Protein AF-Q1HPA5-F1 (afdb_monomer_lite)

Radius of gyration: 15.43 Å; chains: 1; bounding box: 39×31×42 Å

Structure (mmCIF, N/CA/C/O backbone):
data_AF-Q1HPA5-F1
#
_entry.id   AF-Q1HPA5-F1
#
loop_
_atom_site.group_PDB
_atom_site.id
_atom_site.type_symbol
_atom_site.label_atom_id
_atom_site.label_alt_id
_atom_site.label_comp_id
_atom_site.label_asym_id
_atom_site.label_entity_id
_atom_site.label_seq_id
_atom_site.pdbx_PDB_ins_code
_atom_site.Cartn_x
_atom_site.Cartn_y
_atom_site.Cartn_z
_atom_site.occupancy
_atom_site.B_iso_or_equiv
_atom_site.auth_seq_id
_atom_site.auth_comp_id
_atom_site.auth_asym_id
_atom_site.auth_atom_id
_atom_site.pdbx_PDB_model_num
ATOM 1 N N . ARG A 1 1 ? -2.670 19.928 2.138 1.00 45.66 1 ARG A N 1
ATOM 2 C CA . ARG A 1 1 ? -3.578 19.464 3.221 1.00 45.66 1 ARG A CA 1
ATOM 3 C C . ARG A 1 1 ? -5.074 19.548 2.872 1.00 45.66 1 ARG A C 1
ATOM 5 O O . ARG A 1 1 ? -5.799 18.721 3.392 1.00 45.66 1 ARG A O 1
ATOM 12 N N . PHE A 1 2 ? -5.539 20.448 1.990 1.00 44.12 2 PHE A N 1
ATOM 13 C CA . PHE A 1 2 ? -6.972 20.552 1.629 1.00 44.12 2 PHE A CA 1
ATOM 14 C C . PHE A 1 2 ? -7.474 19.549 0.572 1.00 44.12 2 PHE A C 1
ATOM 16 O O . PHE A 1 2 ? -8.645 19.195 0.594 1.00 44.12 2 PHE A O 1
ATOM 23 N N . LEU A 1 3 ? -6.605 19.040 -0.312 1.00 42.59 3 LEU A N 1
ATOM 24 C CA . LEU A 1 3 ? -7.012 18.093 -1.363 1.00 42.59 3 LEU A CA 1
ATOM 25 C C . LEU A 1 3 ? -7.467 16.730 -0.807 1.00 42.59 3 LEU A C 1
ATOM 27 O O . LEU A 1 3 ? -8.452 16.186 -1.282 1.00 42.59 3 LEU A O 1
ATOM 31 N N . ALA A 1 4 ? -6.819 16.204 0.237 1.00 49.88 4 ALA A N 1
ATOM 32 C CA . ALA A 1 4 ? -7.109 14.863 0.765 1.00 49.88 4 ALA A CA 1
ATOM 33 C C . ALA A 1 4 ? -8.497 14.726 1.421 1.00 49.88 4 ALA A C 1
ATOM 35 O O . ALA A 1 4 ? -9.113 13.669 1.354 1.00 49.88 4 ALA A O 1
ATOM 36 N N . GLN A 1 5 ? -9.003 15.799 2.039 1.00 51.25 5 GLN A N 1
ATOM 37 C CA . GLN A 1 5 ? -10.337 15.810 2.646 1.00 51.25 5 GLN A CA 1
ATOM 38 C C . GLN A 1 5 ? -11.447 15.922 1.582 1.00 51.25 5 GLN A C 1
ATOM 40 O O . GLN A 1 5 ? -12.563 15.473 1.814 1.00 51.25 5 GLN A O 1
ATOM 45 N N . GLY A 1 6 ? -11.135 16.503 0.414 1.00 45.16 6 GLY A N 1
ATOM 46 C CA . GLY A 1 6 ? -12.076 16.703 -0.695 1.00 45.16 6 GLY A CA 1
ATOM 47 C C . GLY A 1 6 ? -12.361 15.453 -1.538 1.00 45.16 6 GLY A C 1
ATOM 48 O O . GLY A 1 6 ? -13.338 15.448 -2.275 1.00 45.16 6 GLY A O 1
ATOM 49 N N . PHE A 1 7 ? -11.552 14.394 -1.408 1.00 54.50 7 PHE A N 1
ATOM 50 C CA . PHE A 1 7 ? -11.729 13.105 -2.101 1.00 54.50 7 PHE A CA 1
ATOM 51 C C . PHE A 1 7 ? -12.275 11.984 -1.189 1.00 54.50 7 PHE A C 1
ATOM 53 O O . PHE A 1 7 ? -12.221 10.813 -1.550 1.00 54.50 7 PHE A O 1
ATOM 60 N N . GLY A 1 8 ? -12.803 12.322 -0.007 1.00 53.81 8 GLY A N 1
ATOM 61 C CA . GLY A 1 8 ? -13.496 11.384 0.888 1.00 53.81 8 GLY A CA 1
ATOM 62 C C . GLY A 1 8 ? -12.742 11.077 2.184 1.00 53.81 8 GLY A C 1
ATOM 63 O O . GLY A 1 8 ? -13.302 11.252 3.260 1.00 53.81 8 GLY A O 1
ATOM 64 N N . SER A 1 9 ? -11.462 10.686 2.125 1.00 58.47 9 SER A N 1
ATOM 65 C CA . SER A 1 9 ? -10.660 10.388 3.327 1.00 58.47 9 SER A CA 1
ATOM 66 C C . SER A 1 9 ? -9.153 10.537 3.087 1.00 58.47 9 SER A C 1
ATOM 68 O O . SER A 1 9 ? -8.635 10.2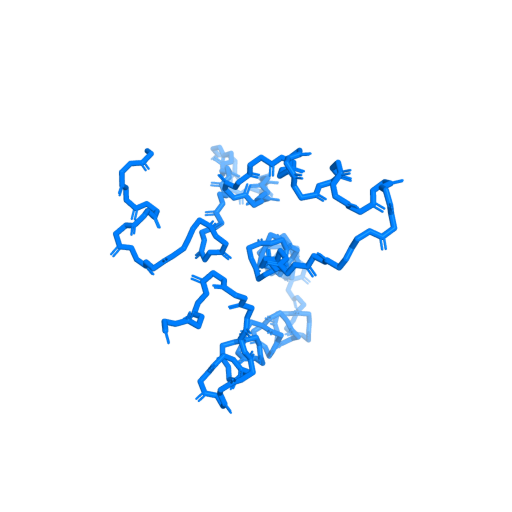01 2.023 1.00 58.47 9 SER A O 1
ATOM 70 N N . LEU A 1 10 ? -8.416 10.958 4.127 1.00 59.59 10 LEU A N 1
ATOM 71 C CA . LEU A 1 10 ? -6.943 10.949 4.159 1.00 59.59 10 LEU A CA 1
ATOM 72 C C . LEU A 1 10 ? -6.354 9.545 3.914 1.00 59.59 10 LEU A C 1
ATOM 74 O O . LEU A 1 10 ? -5.212 9.436 3.473 1.00 59.59 10 LEU A O 1
ATOM 78 N N . GLY A 1 11 ? -7.127 8.485 4.178 1.00 57.72 11 GLY A N 1
ATOM 79 C CA . GLY A 1 11 ? -6.759 7.091 3.916 1.00 57.72 11 GLY A CA 1
ATOM 80 C C . GLY A 1 11 ? -6.794 6.679 2.441 1.00 57.72 11 GLY A C 1
ATOM 81 O O . GLY A 1 11 ? -6.474 5.535 2.140 1.00 57.72 11 GLY A O 1
ATOM 82 N N . LEU A 1 12 ? -7.153 7.586 1.526 1.00 59.06 12 LEU A N 1
ATOM 83 C CA . LEU A 1 12 ? -7.182 7.347 0.077 1.00 59.06 12 LEU A CA 1
ATOM 84 C C . LEU A 1 12 ? -6.054 8.069 -0.681 1.00 59.06 12 LEU A C 1
ATOM 86 O O . LEU A 1 12 ? -6.048 8.082 -1.909 1.00 59.06 12 LEU A O 1
ATOM 90 N N . MET A 1 13 ? -5.095 8.681 0.026 1.00 69.56 13 MET A N 1
ATOM 91 C CA . MET A 1 13 ? -3.943 9.346 -0.589 1.00 69.56 13 MET A CA 1
ATOM 92 C C . MET A 1 13 ? -2.619 8.658 -0.252 1.00 69.56 13 MET A C 1
ATOM 94 O O . MET A 1 13 ? -2.287 8.432 0.912 1.00 69.56 13 MET A O 1
ATOM 98 N N . THR A 1 14 ? -1.818 8.436 -1.290 1.00 66.75 14 THR A N 1
ATOM 99 C CA . THR A 1 14 ? -0.400 8.075 -1.199 1.00 66.75 14 THR A CA 1
ATOM 100 C C . THR A 1 14 ? 0.492 9.256 -1.547 1.00 66.75 14 THR A C 1
ATOM 102 O O . THR A 1 14 ? 0.170 10.030 -2.450 1.00 66.75 14 THR A O 1
ATOM 105 N N . SER A 1 15 ? 1.637 9.353 -0.879 1.00 73.06 15 SER A N 1
ATOM 106 C CA . SER A 1 15 ? 2.732 10.253 -1.232 1.00 73.06 15 SER A CA 1
ATOM 107 C C . SER A 1 15 ? 3.838 9.440 -1.903 1.00 73.06 15 SER A C 1
ATOM 109 O O . SER A 1 15 ? 4.174 8.355 -1.434 1.00 73.06 15 SER A O 1
ATOM 111 N N . VAL A 1 16 ? 4.369 9.936 -3.021 1.00 75.31 16 VAL A N 1
ATOM 112 C CA . VAL A 1 16 ? 5.516 9.325 -3.705 1.00 75.31 16 VAL A CA 1
ATOM 113 C C . VAL A 1 16 ? 6.543 10.411 -3.98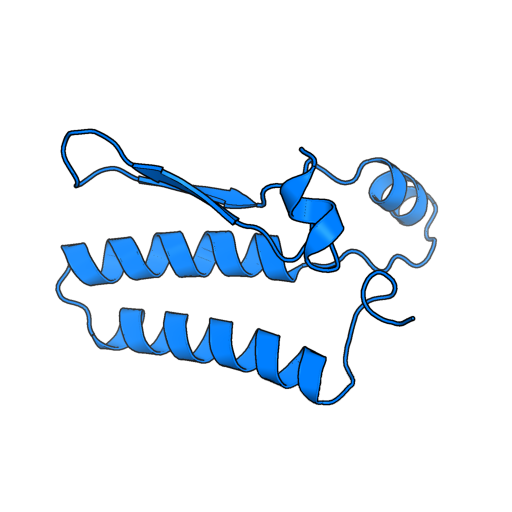9 1.00 75.31 16 VAL A C 1
ATOM 115 O O . VAL A 1 16 ? 6.282 11.330 -4.768 1.00 75.31 16 VAL A O 1
ATOM 118 N N . LEU A 1 17 ? 7.714 10.301 -3.369 1.00 80.50 17 LEU A N 1
ATOM 119 C CA . LEU A 1 17 ? 8.879 11.123 -3.662 1.00 80.50 17 LEU A CA 1
ATOM 120 C C . LEU A 1 17 ? 9.687 10.451 -4.774 1.00 80.50 17 LEU A C 1
ATOM 122 O O . LEU A 1 17 ? 10.068 9.290 -4.658 1.00 80.50 17 LEU A O 1
ATOM 126 N N . VAL A 1 18 ? 9.974 11.185 -5.848 1.00 80.69 18 VAL A N 1
ATOM 127 C CA . VAL A 1 18 ? 10.765 10.688 -6.983 1.00 80.69 18 VAL A CA 1
ATOM 128 C C . VAL A 1 18 ? 12.057 11.488 -7.076 1.00 80.69 18 VAL A C 1
ATOM 130 O O . VAL A 1 18 ? 12.023 12.710 -7.226 1.00 80.69 18 VAL A O 1
ATOM 133 N N . CYS A 1 19 ? 13.201 10.808 -6.999 1.00 79.88 19 CYS A N 1
ATOM 134 C CA . CYS A 1 19 ? 14.497 11.451 -7.171 1.00 79.88 19 CYS A CA 1
ATOM 135 C C . CYS A 1 19 ? 14.744 11.845 -8.643 1.00 79.88 19 CYS A C 1
ATOM 137 O O . CYS A 1 19 ? 14.218 11.208 -9.562 1.00 79.88 19 CYS A O 1
ATOM 139 N N . PRO A 1 20 ? 15.596 12.857 -8.906 1.00 80.00 20 PRO A N 1
ATOM 140 C CA . PRO A 1 20 ? 15.917 13.294 -10.270 1.00 80.00 20 PRO A CA 1
ATOM 141 C C . PRO A 1 20 ? 16.546 12.196 -11.143 1.00 80.00 20 PRO A C 1
ATOM 143 O O . PRO A 1 20 ? 16.465 12.261 -12.367 1.00 80.00 20 PRO A O 1
ATOM 146 N N . ASP A 1 21 ? 17.149 11.180 -10.515 1.00 81.19 21 ASP A N 1
ATOM 147 C CA . ASP A 1 21 ? 17.754 10.015 -11.169 1.00 81.19 21 ASP A CA 1
ATOM 148 C C . ASP A 1 21 ? 16.728 9.051 -11.800 1.00 81.19 21 ASP A C 1
ATOM 150 O O . ASP A 1 21 ? 17.119 8.146 -12.538 1.00 81.19 21 ASP A O 1
ATOM 154 N N . ARG A 1 22 ? 15.428 9.230 -11.507 1.00 74.12 22 ARG A N 1
ATOM 155 C CA . ARG A 1 22 ? 14.303 8.353 -11.890 1.00 74.12 22 ARG A CA 1
ATOM 156 C C . ARG A 1 22 ? 14.460 6.882 -11.479 1.00 74.12 22 ARG A C 1
ATOM 158 O O . ARG A 1 22 ? 13.692 6.035 -11.933 1.00 74.12 22 ARG A O 1
ATOM 165 N N . LYS A 1 23 ? 15.427 6.571 -10.619 1.00 80.75 23 LYS A N 1
ATOM 166 C CA . LYS A 1 23 ? 15.697 5.223 -10.104 1.00 80.75 23 LYS A CA 1
ATOM 167 C C . LYS A 1 23 ? 15.279 5.094 -8.655 1.00 80.75 23 LYS A C 1
ATOM 169 O O . LYS A 1 23 ? 14.798 4.035 -8.264 1.00 80.75 23 LYS A O 1
ATOM 174 N N . THR A 1 24 ? 15.431 6.158 -7.882 1.00 82.56 24 THR A N 1
ATOM 175 C CA . THR A 1 24 ? 15.140 6.148 -6.455 1.00 82.56 24 THR A CA 1
ATOM 176 C C . THR A 1 24 ? 13.766 6.758 -6.213 1.00 82.56 24 THR A C 1
ATOM 178 O O . THR A 1 24 ? 13.483 7.869 -6.671 1.00 82.56 24 THR A O 1
ATOM 181 N N . ILE A 1 25 ? 12.906 6.022 -5.507 1.00 85.44 25 ILE A N 1
ATOM 182 C CA . ILE A 1 25 ? 11.630 6.541 -5.017 1.00 85.44 25 ILE A CA 1
ATOM 183 C C . ILE A 1 25 ? 11.465 6.231 -3.535 1.00 85.44 25 ILE A C 1
ATOM 185 O O . ILE A 1 25 ? 12.012 5.248 -3.034 1.00 85.44 25 ILE A O 1
ATOM 189 N N . GLU A 1 26 ? 10.655 7.039 -2.870 1.00 84.31 26 GLU A N 1
ATOM 190 C CA . GLU A 1 26 ? 10.118 6.772 -1.542 1.00 84.31 26 GLU A CA 1
ATOM 191 C C . GLU A 1 26 ? 8.589 6.856 -1.641 1.00 84.31 26 GLU A C 1
ATOM 193 O O . GLU A 1 26 ? 8.058 7.707 -2.356 1.00 84.31 26 GLU A O 1
ATOM 198 N N . ALA A 1 27 ? 7.889 5.888 -1.049 1.00 80.94 27 ALA A N 1
ATOM 199 C CA . ALA A 1 27 ? 6.438 5.786 -1.113 1.00 80.94 27 ALA A CA 1
ATOM 200 C C . ALA A 1 27 ? 5.885 5.593 0.300 1.00 80.94 27 ALA A C 1
ATOM 202 O O . ALA A 1 27 ? 6.199 4.604 0.963 1.00 80.94 27 ALA A O 1
ATOM 203 N N . GLU A 1 28 ? 5.018 6.508 0.723 1.00 81.56 28 GLU A N 1
ATOM 204 C CA . GLU A 1 28 ? 4.418 6.519 2.054 1.00 81.56 28 GLU A CA 1
ATOM 205 C C . GLU A 1 28 ? 2.915 6.819 1.997 1.00 81.56 28 GLU A C 1
ATOM 207 O O . GLU A 1 28 ? 2.366 7.337 1.016 1.00 81.56 28 GLU A O 1
ATOM 212 N N . ALA A 1 29 ? 2.220 6.500 3.086 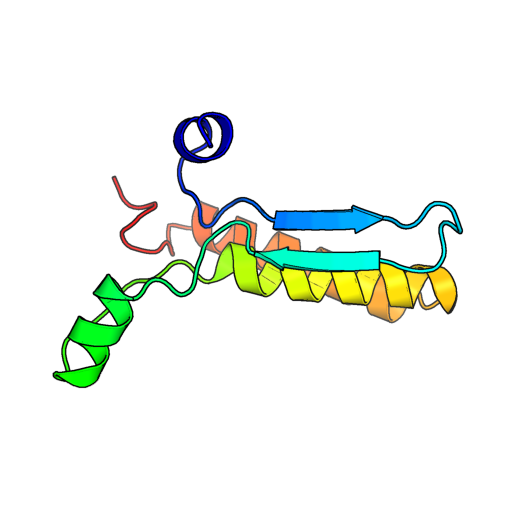1.00 79.12 29 ALA A N 1
ATOM 213 C CA . ALA A 1 29 ? 0.854 6.958 3.275 1.00 79.12 29 ALA A CA 1
ATOM 214 C C . ALA A 1 29 ? 0.856 8.469 3.554 1.00 79.12 29 ALA A C 1
ATOM 216 O O . ALA A 1 29 ? 1.643 8.955 4.359 1.00 79.12 29 ALA A O 1
ATOM 217 N N . ALA A 1 30 ? -0.074 9.225 2.965 1.00 74.25 30 ALA A N 1
ATOM 218 C CA . ALA A 1 30 ? -0.131 10.678 3.172 1.00 74.25 30 ALA A CA 1
ATOM 219 C C . ALA A 1 30 ? -0.629 11.093 4.578 1.00 74.25 30 ALA A C 1
ATOM 221 O O . ALA A 1 30 ? -0.724 12.286 4.888 1.00 74.25 30 ALA A O 1
ATOM 222 N N . HIS A 1 31 ? -0.994 10.126 5.426 1.00 78.69 31 HIS A N 1
ATOM 223 C CA . HIS A 1 31 ? -1.453 10.351 6.792 1.00 78.69 31 HIS A CA 1
ATOM 224 C C . HIS A 1 31 ? -0.357 10.032 7.817 1.00 78.69 31 HIS A C 1
ATOM 226 O O . HIS A 1 31 ? 0.456 9.133 7.637 1.00 78.69 31 HIS A O 1
ATOM 232 N N . GLY A 1 32 ? -0.377 10.736 8.954 1.00 78.81 32 GLY A N 1
ATOM 233 C CA . GLY A 1 32 ? 0.499 10.423 10.087 1.00 78.81 32 GLY A CA 1
ATOM 234 C C . GLY A 1 32 ? 0.098 9.130 10.812 1.00 78.81 32 GLY A C 1
ATOM 235 O O . GLY A 1 32 ? -0.797 8.401 10.391 1.00 78.81 32 GLY A O 1
ATOM 236 N N . THR A 1 33 ? 0.693 8.884 11.977 1.00 83.94 33 THR A N 1
ATOM 237 C CA . THR A 1 33 ? 0.550 7.639 12.764 1.00 83.94 33 THR A CA 1
ATOM 238 C C . THR A 1 33 ? -0.819 7.413 13.424 1.00 83.94 33 THR A C 1
ATOM 240 O O . THR A 1 33 ? -0.983 6.482 14.208 1.00 83.94 33 THR A O 1
ATOM 243 N N . VAL A 1 34 ? -1.815 8.260 13.143 1.00 83.69 34 VAL A N 1
ATOM 244 C CA . VAL A 1 34 ? -3.191 8.149 13.664 1.00 83.69 34 VAL A CA 1
ATOM 245 C C . VAL A 1 34 ? -3.229 7.943 15.194 1.00 83.69 34 VAL A C 1
ATOM 247 O O . VAL A 1 34 ? -3.965 7.112 15.730 1.00 83.69 34 VAL A O 1
ATOM 250 N N . THR A 1 35 ? -2.450 8.743 15.934 1.00 82.06 35 THR A N 1
ATOM 251 C CA . THR A 1 35 ? -2.215 8.597 17.388 1.00 82.06 35 THR A CA 1
ATOM 252 C C . THR A 1 35 ? -3.497 8.510 18.221 1.00 82.06 35 THR A C 1
ATOM 254 O O . THR A 1 35 ? -3.532 7.849 19.258 1.00 82.06 35 THR A O 1
ATOM 257 N N . ARG A 1 36 ? -4.580 9.160 17.778 1.00 81.56 36 ARG A N 1
ATOM 258 C CA . ARG A 1 36 ? -5.889 9.087 18.440 1.00 81.56 36 ARG A CA 1
ATOM 259 C C . ARG A 1 36 ? -6.461 7.667 18.428 1.00 81.56 36 ARG A C 1
ATOM 261 O O . ARG A 1 36 ? -6.918 7.212 19.471 1.00 81.56 36 ARG A O 1
ATOM 268 N N . HIS A 1 37 ? -6.421 6.977 17.287 1.00 85.25 37 HIS A N 1
ATOM 269 C CA . HIS A 1 37 ? -6.890 5.592 17.186 1.00 85.25 37 HIS A CA 1
ATOM 270 C C . HIS A 1 37 ? -5.953 4.659 17.955 1.00 85.25 37 HIS A C 1
ATOM 272 O O . HIS A 1 37 ? -6.421 3.800 18.693 1.00 85.25 37 HIS A O 1
ATOM 278 N N . TYR A 1 38 ? -4.642 4.905 17.898 1.00 85.81 38 TYR A N 1
ATOM 279 C CA . TYR A 1 38 ? -3.672 4.134 18.673 1.00 85.81 38 TYR A CA 1
ATOM 280 C C . TYR A 1 38 ? -3.939 4.184 20.189 1.00 85.81 38 TYR A C 1
ATOM 282 O O . TYR A 1 38 ? -3.914 3.156 20.856 1.00 85.81 38 TYR A O 1
ATOM 290 N N . ARG A 1 39 ? -4.304 5.349 20.744 1.00 86.44 39 ARG A N 1
ATOM 291 C CA . ARG A 1 39 ? -4.689 5.472 22.165 1.00 86.44 39 ARG A CA 1
ATOM 292 C C . ARG A 1 39 ? -5.961 4.698 22.528 1.00 86.44 39 ARG A C 1
ATOM 294 O O . ARG A 1 39 ? -6.089 4.270 23.671 1.00 86.44 39 ARG A O 1
ATOM 301 N N . VAL A 1 40 ? -6.910 4.552 21.600 1.00 86.88 40 VAL A N 1
ATOM 302 C CA . VAL A 1 40 ? -8.119 3.728 21.803 1.00 86.88 40 VAL A CA 1
ATOM 303 C C . VAL A 1 40 ? -7.741 2.248 21.797 1.00 86.88 40 VAL A C 1
ATOM 305 O O . VAL A 1 40 ? -8.121 1.526 22.716 1.00 86.88 40 VAL A O 1
ATOM 308 N N . HIS A 1 41 ? -6.905 1.835 20.843 1.00 89.06 41 HIS A N 1
ATOM 309 C CA . HIS A 1 41 ? -6.356 0.483 20.774 1.00 89.06 41 HIS A CA 1
A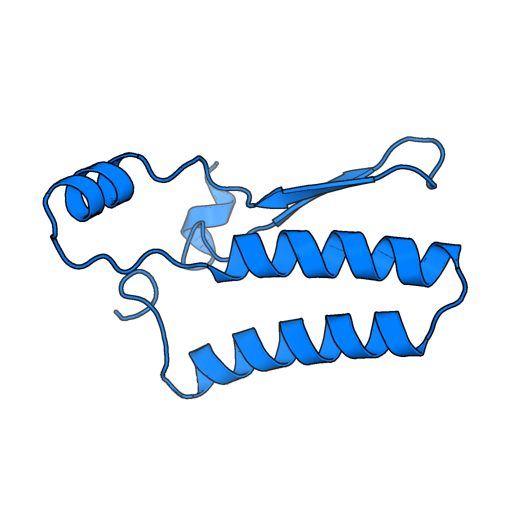TOM 310 C C . HIS A 1 41 ? -5.575 0.098 22.045 1.00 89.06 41 HIS A C 1
ATOM 312 O O . HIS A 1 41 ? -5.810 -0.968 22.603 1.00 89.06 41 HIS A O 1
ATOM 318 N N . GLN A 1 42 ? -4.724 0.988 22.574 1.00 88.31 42 GLN A N 1
ATOM 319 C CA . GLN A 1 42 ? -3.980 0.754 23.825 1.00 88.31 42 GLN A CA 1
ATOM 320 C C . GLN A 1 42 ? -4.883 0.502 25.042 1.00 88.31 42 GLN A C 1
ATOM 322 O O . GLN A 1 42 ? -4.458 -0.134 26.001 1.00 88.31 42 GLN A O 1
ATOM 327 N N . LYS A 1 43 ? -6.122 1.002 25.017 1.00 92.75 43 LYS A N 1
ATOM 328 C CA . LYS A 1 43 ? -7.125 0.781 26.068 1.00 92.75 43 LYS A CA 1
ATOM 329 C C . LYS A 1 43 ? -8.005 -0.449 25.803 1.00 92.75 43 LYS A C 1
ATOM 331 O O . LYS A 1 43 ? -8.987 -0.638 26.512 1.00 92.75 43 LYS A O 1
ATOM 336 N N . GLY A 1 44 ? -7.692 -1.248 24.780 1.00 91.19 44 GLY A N 1
ATOM 337 C CA . GLY A 1 44 ? -8.489 -2.401 24.351 1.00 91.19 44 GLY A CA 1
ATOM 338 C C . GLY A 1 44 ? -9.768 -2.035 23.591 1.00 91.19 44 GLY A C 1
ATOM 339 O O . GLY A 1 44 ? -10.620 -2.893 23.387 1.00 91.19 44 GLY A O 1
ATOM 340 N N . GLY A 1 45 ? -9.929 -0.771 23.189 1.00 85.31 45 GLY A N 1
ATOM 341 C CA . GLY A 1 45 ? -11.092 -0.324 22.429 1.00 85.31 45 GLY A CA 1
ATOM 342 C C . GLY A 1 45 ? -10.998 -0.701 20.951 1.00 85.31 45 GLY A C 1
ATOM 343 O O . GLY A 1 45 ? -9.914 -0.702 20.361 1.00 85.31 45 GLY A O 1
ATOM 344 N N . GLU A 1 46 ? -12.145 -0.968 20.331 1.00 86.88 46 GLU A N 1
ATOM 345 C CA . GLU A 1 46 ? -12.227 -1.213 18.891 1.00 86.88 46 GLU A CA 1
ATOM 346 C C . GLU A 1 46 ? -11.858 0.040 18.083 1.00 86.88 46 GLU A C 1
ATOM 348 O O . GLU A 1 46 ? -12.239 1.167 18.416 1.00 86.88 46 GLU A O 1
ATOM 353 N N . THR A 1 47 ? -11.133 -0.157 16.981 1.00 87.06 47 THR A N 1
ATOM 354 C CA . THR A 1 47 ? -10.722 0.920 16.070 1.00 87.06 47 THR A CA 1
ATOM 355 C C . THR A 1 47 ? -11.047 0.551 14.628 1.00 87.06 47 THR A C 1
ATOM 357 O O . THR A 1 47 ? -11.081 -0.620 14.267 1.00 87.06 47 THR A O 1
ATOM 360 N N . SER A 1 48 ? -11.298 1.561 13.797 1.00 81.88 48 SER A N 1
ATOM 361 C CA . SER A 1 48 ? -11.542 1.397 12.362 1.00 81.88 48 SER A CA 1
ATOM 362 C C . SER A 1 48 ? -10.722 2.451 11.626 1.00 81.88 48 SER A C 1
ATOM 364 O O . SER A 1 48 ? -11.215 3.516 11.265 1.00 81.88 48 SER A O 1
ATOM 366 N N . THR A 1 49 ? -9.416 2.201 11.542 1.00 82.12 49 THR A N 1
ATOM 367 C CA . THR A 1 49 ? -8.474 3.035 10.788 1.00 82.12 49 THR A CA 1
ATOM 368 C C . THR A 1 49 ? -8.377 2.497 9.370 1.00 82.12 49 THR A C 1
ATOM 370 O O . THR A 1 49 ? -8.117 1.310 9.189 1.00 82.12 49 THR A O 1
ATOM 373 N N . ASN A 1 50 ? -8.543 3.361 8.376 1.00 82.69 50 ASN A N 1
ATOM 374 C CA . ASN A 1 50 ? -8.372 2.995 6.978 1.00 82.69 50 ASN A CA 1
ATOM 375 C C . ASN A 1 50 ? -6.916 2.619 6.677 1.00 82.69 50 ASN A C 1
ATOM 377 O O . ASN A 1 50 ? -6.004 3.415 6.902 1.00 82.69 50 ASN A O 1
ATOM 381 N N . SER A 1 51 ? -6.706 1.404 6.176 1.00 85.62 51 SER A N 1
ATOM 382 C CA . SER A 1 51 ? -5.390 0.866 5.827 1.00 85.62 51 SER A CA 1
ATOM 383 C C . SER A 1 51 ? -5.047 1.000 4.340 1.00 85.62 51 SER A C 1
ATOM 385 O O . SER A 1 51 ? -3.919 0.685 3.964 1.00 85.62 51 SER A O 1
ATOM 387 N N . ILE A 1 52 ? -5.966 1.491 3.496 1.00 87.69 52 ILE A N 1
ATOM 388 C CA . ILE A 1 52 ? -5.805 1.536 2.033 1.00 87.69 52 ILE A CA 1
ATOM 389 C C . ILE A 1 52 ? -4.583 2.366 1.636 1.00 87.69 52 ILE A C 1
ATOM 391 O O . ILE A 1 52 ? -3.742 1.865 0.899 1.00 87.69 52 ILE A O 1
ATOM 395 N N . ALA A 1 53 ? -4.403 3.574 2.179 1.00 81.38 53 ALA A N 1
ATOM 396 C CA . ALA A 1 53 ? -3.221 4.399 1.899 1.00 81.38 53 ALA A CA 1
ATOM 397 C C . ALA A 1 53 ? -1.902 3.704 2.274 1.00 81.38 53 ALA A C 1
ATOM 399 O O . ALA A 1 53 ? -0.908 3.838 1.566 1.00 81.38 53 ALA A O 1
ATOM 400 N N . SER A 1 54 ? -1.891 2.932 3.365 1.00 86.06 54 SER A N 1
ATOM 401 C CA . SER A 1 54 ? -0.707 2.170 3.780 1.00 86.06 54 SER A CA 1
ATOM 402 C C . SER A 1 54 ? -0.446 0.980 2.851 1.00 86.06 54 SER A C 1
ATOM 404 O O . SER A 1 54 ? 0.703 0.704 2.519 1.00 86.06 54 SER A O 1
ATOM 406 N N . ILE A 1 55 ? -1.497 0.300 2.383 1.00 89.75 55 ILE A N 1
ATOM 407 C CA . ILE A 1 55 ? -1.390 -0.759 1.367 1.00 89.75 55 ILE A CA 1
ATOM 408 C C . ILE A 1 55 ? -0.882 -0.172 0.046 1.00 89.75 55 ILE A C 1
ATOM 410 O O . ILE A 1 55 ? 0.013 -0.741 -0.574 1.00 89.75 55 ILE A O 1
ATOM 414 N N . PHE A 1 56 ? -1.398 0.990 -0.355 1.00 89.06 56 PHE A N 1
ATOM 415 C CA . PHE A 1 56 ? -1.015 1.630 -1.606 1.00 89.06 56 PHE A CA 1
ATOM 416 C C . PHE A 1 56 ? 0.430 2.150 -1.561 1.00 89.06 56 PHE A C 1
ATOM 418 O O . PHE A 1 56 ? 1.119 2.141 -2.576 1.00 89.06 56 PHE A O 1
ATOM 425 N N . ALA A 1 57 ? 0.950 2.539 -0.392 1.00 87.19 57 ALA A N 1
ATOM 426 C CA . ALA A 1 57 ? 2.375 2.838 -0.240 1.00 87.19 57 ALA A CA 1
ATOM 427 C C . ALA A 1 57 ? 3.252 1.618 -0.600 1.00 87.19 57 ALA A C 1
ATOM 429 O O . ALA A 1 57 ? 4.205 1.736 -1.374 1.00 87.19 57 ALA A O 1
ATOM 430 N N . TRP A 1 58 ? 2.874 0.424 -0.126 1.00 90.62 58 TRP A N 1
ATOM 431 C CA . TRP A 1 58 ? 3.555 -0.828 -0.474 1.00 90.62 58 TRP A CA 1
ATOM 432 C C . TRP A 1 58 ? 3.442 -1.170 -1.959 1.00 90.62 58 TRP A C 1
ATOM 434 O O . TRP A 1 58 ? 4.455 -1.475 -2.591 1.00 90.62 58 TRP A O 1
ATOM 444 N N . THR A 1 59 ? 2.239 -1.117 -2.539 1.00 93.12 59 THR A N 1
ATOM 445 C CA . THR A 1 59 ? 2.045 -1.460 -3.958 1.00 93.12 59 THR A CA 1
ATOM 446 C C . THR A 1 59 ? 2.806 -0.511 -4.873 1.00 93.12 59 THR A C 1
ATOM 448 O O . THR A 1 59 ? 3.410 -0.971 -5.836 1.00 93.12 59 THR A O 1
ATOM 451 N N . ARG A 1 60 ? 2.880 0.785 -4.547 1.00 89.75 60 ARG A N 1
ATOM 452 C CA . ARG A 1 60 ? 3.651 1.775 -5.318 1.00 89.75 60 ARG A CA 1
ATOM 453 C C . ARG A 1 60 ? 5.154 1.509 -5.261 1.00 89.75 60 ARG A C 1
ATOM 455 O O . ARG A 1 60 ? 5.808 1.546 -6.305 1.00 89.75 60 ARG A O 1
ATOM 462 N N . GLY A 1 61 ? 5.690 1.181 -4.083 1.00 90.25 61 GLY A N 1
ATOM 463 C CA . GLY A 1 61 ? 7.091 0.777 -3.930 1.00 90.25 61 GLY A CA 1
ATOM 464 C C . GLY A 1 61 ? 7.424 -0.497 -4.716 1.00 90.25 61 GLY A C 1
ATOM 465 O O . GLY A 1 61 ? 8.407 -0.543 -5.460 1.00 90.25 61 GLY A O 1
ATOM 466 N N . LEU A 1 62 ? 6.565 -1.515 -4.618 1.00 92.25 62 LEU A N 1
ATOM 467 C CA . LEU A 1 62 ? 6.723 -2.780 -5.338 1.00 92.25 62 LEU A CA 1
ATOM 468 C C . LEU A 1 62 ? 6.572 -2.618 -6.855 1.00 92.25 62 LEU A C 1
ATOM 470 O O . LEU A 1 62 ? 7.346 -3.211 -7.600 1.00 92.25 62 LEU A O 1
ATOM 474 N N . ALA A 1 63 ? 5.639 -1.789 -7.326 1.00 91.94 63 ALA A N 1
ATOM 475 C CA . ALA A 1 63 ? 5.440 -1.523 -8.749 1.00 91.94 63 ALA A CA 1
ATOM 476 C C . ALA A 1 63 ? 6.659 -0.824 -9.366 1.00 91.94 63 ALA A C 1
ATOM 478 O O . ALA A 1 63 ? 7.028 -1.091 -10.509 1.00 91.94 63 ALA A O 1
ATOM 479 N N . HIS A 1 64 ? 7.322 0.056 -8.613 1.00 90.44 64 HIS A N 1
ATOM 480 C CA . HIS A 1 64 ? 8.572 0.671 -9.058 1.00 90.44 64 HIS A CA 1
ATOM 481 C C . HIS A 1 64 ? 9.721 -0.333 -9.114 1.00 90.44 64 HIS A C 1
ATOM 483 O O . HIS A 1 64 ? 10.433 -0.388 -10.115 1.00 90.44 64 HIS A O 1
ATOM 489 N N . ARG A 1 65 ? 9.863 -1.186 -8.091 1.00 90.75 65 ARG A N 1
ATOM 490 C CA . ARG A 1 65 ? 10.835 -2.291 -8.114 1.00 90.75 65 ARG A CA 1
ATOM 491 C C . ARG A 1 65 ? 10.593 -3.218 -9.307 1.00 90.75 65 ARG A C 1
ATOM 493 O O . ARG A 1 65 ? 11.537 -3.537 -10.021 1.00 90.75 65 ARG A O 1
ATOM 500 N N . ALA A 1 66 ? 9.332 -3.560 -9.572 1.00 93.88 66 ALA A N 1
ATOM 501 C CA . ALA A 1 66 ? 8.927 -4.369 -10.715 1.00 93.88 66 ALA A CA 1
ATOM 502 C C . ALA A 1 66 ? 9.373 -3.757 -12.049 1.00 93.88 66 ALA A C 1
ATOM 504 O O . ALA A 1 66 ? 9.918 -4.467 -12.885 1.00 93.88 66 ALA A O 1
ATOM 505 N N . LYS A 1 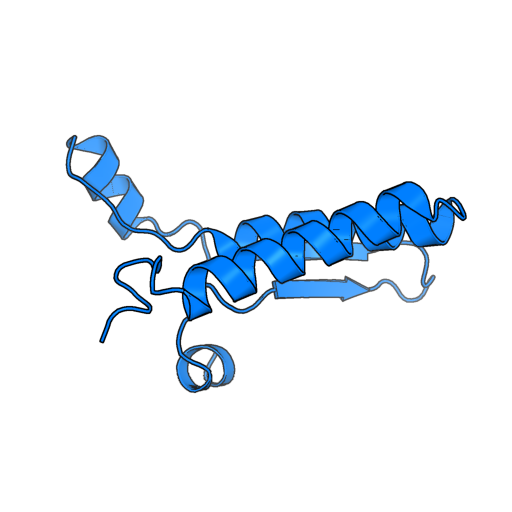67 ? 9.209 -2.439 -12.226 1.00 91.19 67 LYS A N 1
ATOM 506 C CA . LYS A 1 67 ? 9.666 -1.722 -13.430 1.00 91.19 67 LYS A CA 1
ATOM 507 C C . LYS A 1 67 ? 11.184 -1.714 -13.581 1.00 91.19 67 LYS A C 1
ATOM 509 O O . LYS A 1 67 ? 11.676 -1.807 -14.697 1.00 91.19 67 LYS A O 1
ATOM 514 N N . LEU A 1 68 ? 11.924 -1.588 -12.481 1.00 90.44 68 LEU A N 1
ATOM 515 C CA . LEU A 1 68 ? 13.388 -1.618 -12.519 1.00 90.44 68 LEU A CA 1
ATOM 516 C C . LEU A 1 68 ? 13.946 -3.016 -12.830 1.00 90.44 68 LEU A C 1
ATOM 518 O O . LEU A 1 68 ? 15.026 -3.110 -13.407 1.00 90.44 68 LEU A O 1
ATOM 522 N N . ASP A 1 69 ? 13.228 -4.071 -12.439 1.00 94.12 69 ASP A N 1
ATOM 523 C CA . ASP A 1 69 ? 13.628 -5.474 -12.630 1.00 94.12 69 ASP A CA 1
ATOM 524 C C . ASP A 1 69 ? 13.008 -6.135 -13.869 1.00 94.12 69 ASP A C 1
ATOM 526 O O . ASP A 1 69 ? 13.225 -7.324 -14.088 1.00 94.12 69 ASP A O 1
ATOM 530 N N . ASP A 1 70 ? 12.196 -5.403 -14.637 1.00 94.94 70 ASP A N 1
ATOM 531 C CA . ASP A 1 70 ? 11.356 -5.945 -15.717 1.00 94.94 70 ASP A CA 1
ATOM 532 C C . ASP A 1 70 ? 10.488 -7.148 -15.268 1.00 94.94 70 ASP A C 1
ATOM 534 O O . ASP A 1 70 ? 10.257 -8.127 -15.978 1.00 94.94 70 ASP A O 1
ATOM 538 N N . ASN A 1 71 ? 10.007 -7.097 -14.021 1.00 96.56 71 ASN A N 1
ATOM 539 C CA . ASN A 1 71 ? 9.253 -8.173 -13.386 1.00 96.56 71 ASN A CA 1
ATOM 540 C C . ASN A 1 71 ? 7.742 -7.957 -13.535 1.00 96.56 71 ASN A C 1
ATOM 542 O O . ASN A 1 71 ? 7.066 -7.442 -12.640 1.00 96.56 71 ASN A O 1
ATOM 546 N N . ILE A 1 72 ? 7.198 -8.420 -14.659 1.00 96.12 72 ILE A N 1
ATOM 547 C CA . ILE A 1 72 ? 5.769 -8.305 -14.992 1.00 96.12 72 ILE A CA 1
ATOM 548 C C . ILE A 1 72 ? 4.875 -8.959 -13.926 1.00 96.12 72 ILE A C 1
ATOM 550 O O . ILE A 1 72 ? 3.836 -8.412 -13.565 1.00 96.12 72 ILE A O 1
ATOM 554 N N . ARG A 1 73 ? 5.291 -10.097 -13.350 1.00 96.81 73 ARG A N 1
ATOM 555 C CA . ARG A 1 73 ? 4.490 -10.812 -12.337 1.00 96.81 73 ARG A CA 1
ATOM 556 C C . ARG A 1 73 ? 4.306 -9.989 -11.065 1.00 96.81 73 ARG A C 1
ATOM 558 O O . ARG A 1 73 ? 3.238 -10.036 -10.456 1.00 96.81 73 ARG A O 1
ATOM 565 N N . LEU A 1 74 ? 5.342 -9.254 -10.659 1.00 94.88 74 LEU A N 1
ATOM 566 C CA . LEU A 1 74 ? 5.261 -8.359 -9.510 1.00 94.88 74 LEU A CA 1
ATOM 567 C C . LEU A 1 74 ? 4.378 -7.145 -9.819 1.00 94.88 74 LEU A C 1
ATOM 569 O O . LEU A 1 74 ? 3.575 -6.760 -8.973 1.00 94.88 74 LEU A O 1
ATOM 573 N N . LEU A 1 75 ? 4.472 -6.590 -11.030 1.00 94.50 75 LEU A N 1
ATOM 574 C CA . LEU A 1 75 ? 3.613 -5.484 -11.454 1.00 94.50 75 LEU A CA 1
ATOM 575 C C . LEU A 1 75 ? 2.131 -5.889 -11.426 1.00 94.50 75 LEU A C 1
ATOM 577 O O . LEU A 1 75 ? 1.329 -5.235 -10.761 1.00 94.50 75 LEU A O 1
ATOM 581 N N . GLU A 1 76 ? 1.781 -7.027 -12.027 1.00 95.69 76 GLU A N 1
ATOM 582 C CA . GLU A 1 76 ? 0.407 -7.542 -12.003 1.00 95.69 76 GLU A CA 1
ATOM 583 C C . GLU A 1 76 ? -0.112 -7.778 -10.582 1.00 95.69 76 GLU A C 1
ATOM 585 O O . GLU A 1 76 ? -1.284 -7.538 -10.298 1.00 95.69 76 GLU A O 1
ATOM 590 N N . PHE A 1 77 ? 0.739 -8.278 -9.679 1.00 97.12 77 PHE A N 1
ATOM 591 C CA . PHE A 1 77 ? 0.364 -8.463 -8.280 1.00 97.12 77 PHE A CA 1
ATOM 592 C C . PHE A 1 77 ? -0.030 -7.130 -7.635 1.00 97.12 77 PHE A C 1
ATOM 594 O O . PHE A 1 77 ? -1.060 -7.056 -6.966 1.00 97.12 77 PHE A O 1
ATOM 601 N N . THR A 1 78 ? 0.758 -6.075 -7.862 1.00 95.69 78 THR A N 1
ATOM 602 C CA . THR A 1 78 ? 0.478 -4.749 -7.295 1.00 95.69 78 THR A CA 1
ATOM 603 C C . THR A 1 78 ? -0.822 -4.156 -7.828 1.00 95.69 78 THR A C 1
ATOM 605 O O . THR A 1 78 ? -1.623 -3.659 -7.042 1.00 95.69 78 THR A O 1
ATOM 608 N N . GLU A 1 79 ? -1.088 -4.295 -9.128 1.00 93.19 79 GLU A N 1
ATOM 609 C CA . GLU A 1 79 ? -2.323 -3.817 -9.758 1.00 93.19 79 GLU A CA 1
ATOM 610 C C . GLU A 1 79 ? -3.550 -4.585 -9.253 1.00 93.19 79 GLU A C 1
ATOM 612 O O . GLU A 1 79 ? -4.566 -3.983 -8.900 1.00 93.19 79 GLU A O 1
ATOM 617 N N . LYS A 1 80 ? -3.445 -5.916 -9.140 1.00 95.62 80 LYS A N 1
ATOM 618 C CA . LYS A 1 80 ? -4.509 -6.771 -8.591 1.00 95.62 80 LYS A CA 1
ATOM 619 C C . LYS A 1 80 ? -4.802 -6.443 -7.128 1.00 95.62 80 LYS A C 1
ATOM 621 O O . LYS A 1 80 ? -5.967 -6.470 -6.726 1.00 95.62 80 LYS A O 1
ATOM 626 N N . LEU A 1 81 ? -3.779 -6.128 -6.332 1.00 94.12 81 LEU A N 1
ATOM 627 C CA . LEU A 1 81 ? -3.952 -5.744 -4.933 1.00 94.12 81 LEU A CA 1
ATOM 628 C C . LEU A 1 81 ? -4.652 -4.383 -4.806 1.00 94.12 81 LEU A C 1
ATOM 630 O O . LEU A 1 81 ? -5.626 -4.285 -4.060 1.00 94.12 81 LEU A O 1
ATOM 634 N N . GLU A 1 82 ? -4.229 -3.371 -5.573 1.00 93.00 82 GLU A N 1
ATOM 635 C CA . GLU A 1 82 ? -4.902 -2.060 -5.600 1.00 93.00 82 GLU A CA 1
ATOM 636 C C . GLU A 1 82 ? -6.371 -2.197 -6.035 1.00 93.00 82 GLU A C 1
ATOM 638 O O . GLU A 1 82 ? -7.268 -1.689 -5.357 1.00 93.00 82 GLU A O 1
ATOM 643 N N . ALA A 1 83 ? -6.637 -2.960 -7.102 1.00 92.06 83 ALA A N 1
ATOM 644 C CA . ALA A 1 83 ? -7.992 -3.224 -7.584 1.00 92.06 83 ALA A CA 1
ATOM 645 C C . ALA A 1 83 ? -8.855 -3.959 -6.544 1.00 92.06 83 ALA A C 1
ATOM 647 O O . ALA A 1 83 ? -10.030 -3.640 -6.378 1.00 92.06 83 ALA A O 1
ATOM 648 N N . SER A 1 84 ? -8.277 -4.908 -5.802 1.00 93.06 84 SER A N 1
ATOM 649 C CA . SER A 1 84 ? -8.989 -5.643 -4.748 1.00 93.06 84 SER A CA 1
ATOM 650 C C . SER A 1 84 ? -9.386 -4.739 -3.578 1.00 93.06 84 SER A C 1
ATOM 652 O O . SER A 1 84 ? -10.479 -4.889 -3.034 1.00 93.06 84 SER A O 1
ATOM 654 N N . CYS A 1 85 ? -8.534 -3.780 -3.198 1.00 90.31 85 CYS A N 1
ATOM 655 C CA . CYS A 1 85 ? -8.868 -2.787 -2.176 1.00 90.31 85 CYS A CA 1
ATOM 656 C C . CYS A 1 85 ? -10.027 -1.883 -2.613 1.00 90.31 85 CYS A C 1
ATOM 658 O O . CYS A 1 85 ? -10.939 -1.647 -1.823 1.00 90.31 85 CYS A O 1
ATOM 660 N N . ILE A 1 86 ? -10.013 -1.415 -3.865 1.00 87.19 86 ILE A N 1
ATOM 661 C CA . ILE A 1 86 ? -11.095 -0.594 -4.431 1.00 87.19 86 ILE A CA 1
ATOM 662 C C . ILE A 1 86 ? -12.394 -1.406 -4.487 1.00 87.19 86 ILE A C 1
ATOM 664 O O . ILE A 1 86 ? -13.408 -0.978 -3.940 1.00 87.19 86 ILE A O 1
ATOM 668 N N . GLY A 1 87 ? -12.343 -2.622 -5.038 1.00 88.31 87 GLY A N 1
ATOM 669 C CA . GLY A 1 87 ? -13.505 -3.504 -5.137 1.00 88.31 87 GLY A CA 1
ATOM 670 C C . GLY A 1 87 ? -14.102 -3.878 -3.776 1.00 88.31 87 GLY A C 1
ATOM 671 O O . GLY A 1 87 ? -15.318 -4.005 -3.648 1.00 88.31 87 GLY A O 1
ATOM 672 N N . ALA A 1 88 ? -13.283 -4.001 -2.724 1.00 88.38 88 ALA A N 1
ATOM 673 C CA . ALA A 1 88 ? -13.780 -4.210 -1.365 1.00 88.38 88 ALA A CA 1
ATOM 674 C C . ALA A 1 88 ? -14.632 -3.024 -0.881 1.00 88.38 88 ALA A C 1
ATOM 676 O O . ALA A 1 88 ? -15.740 -3.242 -0.382 1.00 88.38 88 ALA A O 1
ATOM 677 N N . VAL A 1 89 ? -14.165 -1.790 -1.092 1.00 85.88 89 VAL A N 1
ATOM 678 C CA . VAL A 1 89 ? -14.912 -0.572 -0.738 1.00 85.88 89 VAL A CA 1
ATOM 679 C C . VAL A 1 89 ? -16.196 -0.458 -1.561 1.00 85.88 89 VAL A C 1
ATOM 681 O O . VAL A 1 89 ? -17.262 -0.256 -0.985 1.00 85.88 89 VAL A O 1
ATOM 684 N N . GLU A 1 90 ? -16.127 -0.666 -2.877 1.00 82.25 90 GLU A N 1
ATOM 685 C CA . GLU A 1 90 ? -17.297 -0.632 -3.771 1.00 82.25 90 GLU A CA 1
ATOM 686 C C . GLU A 1 90 ? -18.337 -1.710 -3.423 1.00 82.25 90 GLU A C 1
ATOM 688 O O . GLU A 1 90 ? -19.538 -1.478 -3.541 1.00 82.25 90 GLU A O 1
ATOM 693 N N . SER A 1 91 ? -17.899 -2.867 -2.910 1.00 86.50 91 SER A N 1
ATOM 694 C CA . SER A 1 91 ? -18.782 -3.935 -2.410 1.00 86.50 91 SER A CA 1
ATOM 695 C C . SER A 1 91 ? -19.428 -3.640 -1.045 1.00 86.50 91 SER A C 1
ATOM 697 O O . SER A 1 91 ? -20.108 -4.500 -0.484 1.00 86.50 91 SER A O 1
ATOM 699 N N . GLY A 1 92 ? -19.203 -2.448 -0.483 1.00 79.88 92 GLY A N 1
ATOM 700 C CA . GLY A 1 92 ? -19.750 -2.016 0.803 1.00 79.88 92 GLY A CA 1
ATOM 701 C C . GLY A 1 92 ? -18.900 -2.390 2.023 1.00 79.88 92 GLY A C 1
ATOM 702 O O . GLY A 1 92 ? -19.271 -2.064 3.150 1.00 79.88 92 GLY A O 1
ATOM 703 N N . LYS A 1 93 ? -17.750 -3.055 1.840 1.00 81.00 93 LYS A N 1
ATOM 704 C CA . LYS A 1 93 ? -16.827 -3.415 2.931 1.00 81.00 93 LYS A CA 1
ATOM 705 C C . LYS A 1 93 ? -15.823 -2.290 3.147 1.00 81.00 93 LYS A C 1
ATOM 707 O O . LYS A 1 93 ? -14.694 -2.34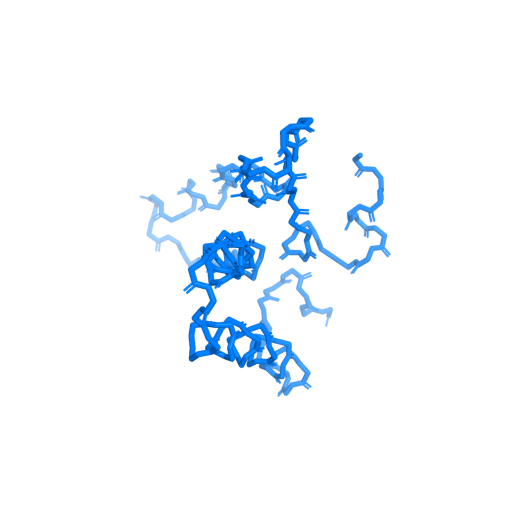4 2.667 1.00 81.00 93 LYS A O 1
ATOM 712 N N . MET A 1 94 ? -16.250 -1.267 3.875 1.00 81.00 94 MET A N 1
ATOM 713 C CA . MET A 1 94 ? -15.463 -0.057 4.100 1.00 81.00 94 MET A CA 1
ATOM 714 C C . MET A 1 94 ? -15.299 0.262 5.590 1.00 81.00 94 MET A C 1
ATOM 716 O O . MET A 1 94 ? -16.095 -0.157 6.430 1.00 81.00 94 MET A O 1
ATOM 720 N N . THR A 1 95 ? -14.230 0.980 5.930 1.00 75.69 95 THR A N 1
ATOM 721 C CA . THR A 1 95 ? -13.965 1.451 7.295 1.00 75.69 95 THR A CA 1
ATOM 722 C C . THR A 1 95 ? -14.843 2.654 7.646 1.00 75.69 95 THR A C 1
ATOM 724 O O . THR A 1 95 ? -15.421 3.298 6.771 1.00 75.69 95 THR A O 1
ATOM 727 N N . LYS A 1 96 ? -14.965 2.968 8.945 1.00 68.75 96 LYS A N 1
ATOM 728 C CA . LYS A 1 96 ? -15.882 4.012 9.456 1.00 68.75 96 LYS A CA 1
ATOM 729 C C . LYS A 1 96 ? -15.638 5.416 8.888 1.00 68.75 96 LYS A C 1
ATOM 731 O O . LYS A 1 96 ? -16.506 6.264 9.010 1.00 68.75 96 LYS A O 1
ATOM 736 N N . ASP A 1 97 ? -14.463 5.685 8.329 1.00 69.06 97 ASP A N 1
ATOM 737 C CA . ASP A 1 97 ? -14.143 6.949 7.657 1.00 69.06 97 ASP A CA 1
ATOM 738 C C . ASP A 1 97 ? -14.747 7.065 6.249 1.00 69.06 97 ASP A C 1
ATOM 740 O O . ASP A 1 97 ? -14.828 8.171 5.726 1.00 69.06 97 ASP A O 1
ATOM 744 N N . LEU A 1 98 ? -15.153 5.946 5.644 1.00 63.22 98 LEU A N 1
ATOM 745 C CA . LEU A 1 98 ? -15.772 5.880 4.317 1.00 63.22 98 LEU A CA 1
ATOM 746 C C . LEU A 1 98 ? -17.274 5.559 4.383 1.00 63.22 98 LEU A C 1
ATOM 748 O O . LEU A 1 98 ? -18.006 5.899 3.458 1.00 63.22 98 LEU A O 1
ATOM 752 N N . ALA A 1 99 ? -17.730 4.928 5.470 1.00 61.25 99 ALA A N 1
ATOM 753 C CA . ALA A 1 99 ? -19.144 4.689 5.736 1.00 61.25 99 ALA A CA 1
ATOM 754 C C . ALA A 1 99 ? -19.821 5.987 6.222 1.00 61.25 99 ALA A C 1
ATOM 756 O O . ALA A 1 99 ? -19.675 6.355 7.388 1.00 61.25 99 ALA A O 1
ATOM 757 N N . LEU A 1 100 ? -20.513 6.685 5.314 1.00 48.94 100 LEU A N 1
ATOM 758 C CA . LEU A 1 100 ? -21.443 7.783 5.625 1.00 48.94 100 LEU A CA 1
ATOM 759 C C . LEU A 1 100 ? -22.723 7.267 6.293 1.00 48.94 100 LEU A C 1
ATOM 761 O O . LEU A 1 100 ? -23.243 6.224 5.835 1.00 48.94 100 LEU A O 1
#

pLDDT: mean 80.99, std 13.68, range [42.59, 97.12]

Sequence (100 aa):
RFLAQGFGSLGLMTSVLVCPDRKTIEAEAAHGTVTRHYRVHQKGGETSTNSIASIFAWTRGLAHRAKLDDNIRLLEFTEKLEASCIGAVESGKMTKDLAL

Foldseek 3Di:
DPVQVVVQHLLQDKDKDADPVNLDIQIARSDPPPVVQVVCVVVVHDHFDRCLSVLLSVLVVQCSVCVVVVPVVSNVVSVVSNVVSVVCVVVVNHTPSRVD

Organism: Theobroma cacao (NCBI:txid3641)

Secondary structure (DSSP, 8-state):
--HHHHTS-GGG-EEEEE-TTSS-EEEEESS---HHHHHHHHTT-------HHHHHHHHHHHHHHHHHTT-HHHHHHHHHHHHHHHHHHHTT---TTT--

InterPro domains:
  IPR004790 Isocitrate dehydrogenase NADP-dependent [PTHR11822] (2-98)
  IPR024084 Isopropylmalate dehydrogenase-like domain [PF00180] (3-99)